Protein AF-A0A3A9K7V7-F1 (afdb_monomer_lite)

Structure (mmCIF, N/CA/C/O backbone):
data_AF-A0A3A9K7V7-F1
#
_entry.id   AF-A0A3A9K7V7-F1
#
loop_
_atom_site.group_PDB
_atom_site.id
_atom_site.type_symbol
_atom_site.label_atom_id
_atom_site.label_alt_id
_atom_site.label_comp_id
_atom_site.label_asym_id
_atom_site.label_entity_id
_atom_site.label_seq_id
_atom_site.pdbx_PDB_ins_code
_atom_site.Cartn_x
_atom_site.Cartn_y
_atom_site.Cartn_z
_atom_site.occupancy
_atom_site.B_iso_or_equiv
_atom_site.auth_seq_id
_atom_site.auth_comp_id
_atom_site.auth_asym_id
_atom_site.auth_atom_id
_atom_site.pdbx_PDB_model_num
ATOM 1 N N . MET A 1 1 ? 15.631 -9.839 -20.267 1.00 43.44 1 MET A N 1
ATOM 2 C CA . MET A 1 1 ? 14.960 -9.356 -19.039 1.00 43.44 1 MET A CA 1
ATOM 3 C C . MET A 1 1 ? 15.092 -7.843 -19.012 1.00 43.44 1 MET A C 1
ATOM 5 O O . MET A 1 1 ? 16.211 -7.358 -19.107 1.00 43.44 1 MET A O 1
ATOM 9 N N . SER A 1 2 ? 13.976 -7.115 -19.001 1.00 49.78 2 SER A N 1
ATOM 10 C CA . SER A 1 2 ? 13.929 -5.675 -19.300 1.00 49.78 2 SER A CA 1
ATOM 11 C C . SER A 1 2 ? 13.830 -4.838 -18.020 1.00 49.78 2 SER A C 1
ATOM 13 O O . SER A 1 2 ? 13.093 -5.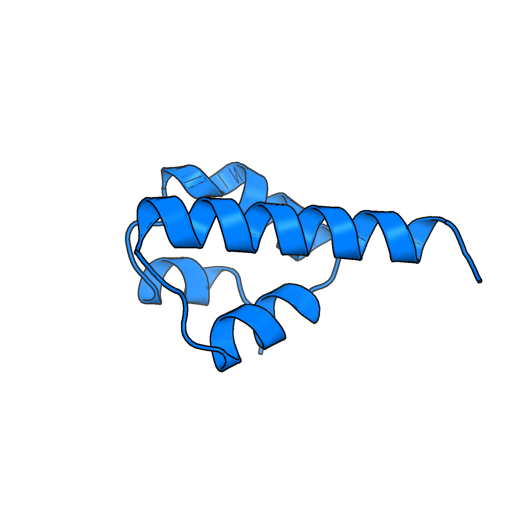197 -17.104 1.00 49.78 2 SER A O 1
ATOM 15 N N . LEU A 1 3 ? 14.547 -3.710 -17.970 1.00 56.91 3 LEU A N 1
ATOM 16 C CA . LEU A 1 3 ? 14.623 -2.758 -16.846 1.00 56.91 3 LEU A CA 1
ATOM 17 C C . LEU A 1 3 ? 13.243 -2.321 -16.301 1.00 56.91 3 LEU A C 1
ATOM 19 O O . LEU A 1 3 ? 13.101 -2.033 -15.116 1.00 56.91 3 LEU A O 1
ATOM 23 N N . SER A 1 4 ? 12.213 -2.337 -17.151 1.00 58.41 4 SER A N 1
ATOM 24 C CA . SER A 1 4 ? 10.824 -2.011 -16.808 1.00 58.41 4 SER A CA 1
ATOM 25 C C . SER A 1 4 ? 10.217 -2.905 -15.720 1.00 58.41 4 SER A C 1
ATOM 27 O O . SER A 1 4 ? 9.405 -2.426 -14.932 1.00 58.41 4 SER A O 1
ATOM 29 N N . VAL A 1 5 ? 10.630 -4.173 -15.628 1.00 59.41 5 VAL A N 1
ATOM 30 C CA . VAL A 1 5 ? 10.088 -5.130 -14.644 1.00 59.41 5 VAL A CA 1
ATOM 31 C C . VAL A 1 5 ? 10.556 -4.798 -13.220 1.00 59.41 5 VAL A C 1
ATOM 33 O O . VAL A 1 5 ? 9.803 -4.954 -12.261 1.00 59.41 5 VAL A O 1
ATOM 36 N N . PHE A 1 6 ? 11.780 -4.282 -13.071 1.00 62.94 6 PHE A N 1
ATOM 37 C CA . PHE A 1 6 ? 12.350 -3.942 -11.763 1.00 62.94 6 PHE A CA 1
ATOM 38 C C . PHE A 1 6 ? 11.691 -2.713 -11.135 1.00 62.94 6 PHE A C 1
ATOM 40 O O . PHE A 1 6 ? 11.491 -2.673 -9.922 1.00 62.94 6 PHE A O 1
ATOM 47 N N . VAL A 1 7 ? 11.315 -1.734 -11.963 1.00 71.19 7 VAL A N 1
ATOM 48 C CA . VAL A 1 7 ? 10.669 -0.502 -11.495 1.00 71.19 7 VAL A CA 1
ATOM 49 C C . VAL A 1 7 ? 9.290 -0.804 -10.904 1.00 71.19 7 VAL A C 1
ATOM 51 O O . VAL A 1 7 ? 8.998 -0.349 -9.802 1.00 71.19 7 VAL A O 1
ATOM 54 N N . GLY A 1 8 ? 8.477 -1.635 -11.569 1.00 82.19 8 GLY A N 1
ATOM 55 C CA . GLY A 1 8 ? 7.146 -2.008 -11.068 1.00 82.19 8 GLY A CA 1
ATOM 56 C C . GLY A 1 8 ? 7.196 -2.698 -9.702 1.00 82.19 8 GLY A C 1
ATOM 57 O O . GLY A 1 8 ? 6.480 -2.310 -8.780 1.00 82.19 8 GLY A O 1
ATOM 58 N N . LYS A 1 9 ? 8.120 -3.652 -9.526 1.00 89.50 9 LYS A N 1
ATOM 59 C CA . LYS A 1 9 ? 8.294 -4.354 -8.247 1.00 89.50 9 LYS A CA 1
ATOM 60 C C . LYS A 1 9 ? 8.708 -3.410 -7.110 1.00 89.50 9 LYS A C 1
ATOM 62 O O . LYS A 1 9 ? 8.155 -3.499 -6.018 1.00 89.50 9 LYS A O 1
ATOM 67 N N . GLY A 1 10 ? 9.644 -2.493 -7.363 1.00 94.06 10 GLY A N 1
ATOM 68 C CA . GLY A 1 10 ? 10.092 -1.529 -6.350 1.00 94.06 10 GLY A CA 1
ATOM 69 C C . GLY A 1 10 ? 8.982 -0.578 -5.888 1.00 94.06 10 GLY A C 1
ATOM 70 O O . GLY A 1 10 ? 8.868 -0.286 -4.694 1.00 94.06 10 GLY A O 1
ATOM 71 N N . ILE A 1 11 ? 8.130 -0.131 -6.818 1.00 95.25 11 ILE A N 1
ATOM 72 C CA . ILE A 1 11 ? 6.967 0.708 -6.497 1.00 95.25 11 ILE A CA 1
ATOM 73 C C . ILE A 1 11 ? 5.967 -0.084 -5.643 1.00 95.25 11 ILE A C 1
ATOM 75 O O . ILE A 1 11 ? 5.570 0.391 -4.579 1.00 95.25 1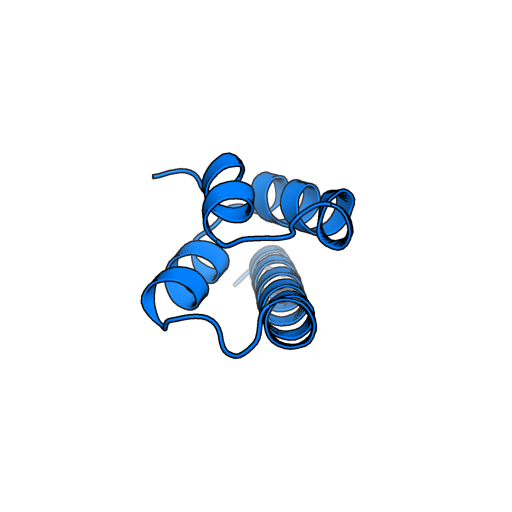1 ILE A O 1
ATOM 79 N N . ALA A 1 12 ? 5.622 -1.310 -6.048 1.00 97.12 12 ALA A N 1
ATOM 80 C CA . ALA A 1 12 ? 4.694 -2.167 -5.309 1.00 97.12 12 ALA A CA 1
ATOM 81 C C . ALA A 1 12 ? 5.165 -2.451 -3.871 1.00 97.12 12 ALA A C 1
ATOM 83 O O . ALA A 1 12 ? 4.399 -2.284 -2.922 1.00 97.12 12 ALA A O 1
ATOM 84 N N . GLU A 1 13 ? 6.438 -2.814 -3.679 1.00 97.25 13 GLU A N 1
ATOM 85 C CA . GLU A 1 13 ? 7.004 -3.038 -2.340 1.00 97.25 13 GLU A CA 1
ATOM 86 C C . GLU A 1 13 ? 6.982 -1.768 -1.476 1.00 97.25 13 GLU A C 1
ATOM 88 O O . GLU A 1 13 ? 6.733 -1.838 -0.269 1.00 97.25 13 GLU A O 1
ATOM 93 N N . THR A 1 14 ? 7.211 -0.601 -2.085 1.00 97.50 14 THR A N 1
ATOM 94 C CA . THR A 1 14 ? 7.138 0.689 -1.388 1.00 97.50 14 THR A CA 1
ATOM 95 C C . THR A 1 14 ? 5.710 0.986 -0.940 1.00 97.50 14 THR A C 1
ATOM 97 O O . THR A 1 14 ? 5.500 1.304 0.231 1.00 97.50 14 THR A O 1
ATOM 100 N N . ILE A 1 15 ? 4.729 0.810 -1.827 1.00 98.19 15 ILE A N 1
ATOM 101 C CA . ILE A 1 15 ? 3.302 0.970 -1.520 1.00 98.19 15 ILE A CA 1
ATOM 102 C C . ILE A 1 15 ? 2.894 0.050 -0.369 1.00 98.19 15 ILE A C 1
ATOM 104 O O . ILE A 1 15 ? 2.330 0.523 0.614 1.00 98.19 15 ILE A O 1
ATOM 108 N N . ILE A 1 16 ? 3.250 -1.239 -0.435 1.00 98.31 16 ILE A N 1
ATOM 109 C CA . ILE A 1 16 ? 2.947 -2.211 0.624 1.00 98.31 16 ILE A CA 1
ATOM 110 C C . ILE A 1 16 ? 3.512 -1.744 1.968 1.00 98.31 16 ILE A C 1
ATOM 112 O O . ILE A 1 16 ? 2.796 -1.753 2.965 1.00 98.31 16 ILE A O 1
ATOM 116 N N . ARG A 1 17 ? 4.774 -1.294 2.014 1.00 98.19 17 ARG A N 1
ATOM 117 C CA . ARG A 1 17 ? 5.382 -0.804 3.263 1.00 98.19 17 ARG A CA 1
ATOM 118 C C . ARG A 1 17 ? 4.666 0.422 3.819 1.00 98.19 17 ARG A C 1
ATOM 120 O O . ARG A 1 17 ? 4.490 0.506 5.031 1.00 98.19 17 ARG A O 1
ATOM 127 N N . GLN A 1 18 ? 4.292 1.377 2.971 1.00 98.06 18 GLN A N 1
ATOM 128 C CA . GLN A 1 18 ? 3.617 2.597 3.421 1.00 98.06 18 GLN A CA 1
ATOM 129 C C . GLN A 1 18 ? 2.194 2.308 3.904 1.00 98.06 18 GLN A C 1
ATOM 131 O O . GLN A 1 18 ? 1.806 2.774 4.973 1.00 98.06 18 GLN A O 1
ATOM 136 N N . LEU A 1 19 ? 1.452 1.463 3.188 1.00 98.06 19 LEU A N 1
ATOM 137 C CA . LEU A 1 19 ? 0.132 1.014 3.621 1.00 98.06 19 LEU A CA 1
ATOM 138 C C . LEU A 1 19 ? 0.209 0.205 4.921 1.00 98.06 19 LEU A C 1
ATOM 140 O O . LEU A 1 19 ? -0.595 0.450 5.811 1.00 98.06 19 LEU A O 1
ATOM 144 N N . CYS A 1 20 ? 1.215 -0.664 5.094 1.00 97.62 20 CYS A N 1
ATOM 145 C CA . CYS A 1 20 ? 1.435 -1.366 6.363 1.00 97.62 20 CYS A CA 1
ATOM 146 C C . CYS A 1 20 ? 1.674 -0.402 7.536 1.00 97.62 20 CYS A C 1
ATOM 148 O O . CYS A 1 20 ? 1.194 -0.630 8.643 1.00 97.62 20 CYS A O 1
ATOM 150 N N . LYS A 1 21 ? 2.412 0.693 7.311 1.00 97.00 21 LYS A N 1
ATOM 151 C CA . LYS A 1 21 ? 2.619 1.726 8.340 1.00 97.00 21 LYS A CA 1
ATOM 152 C C . LYS A 1 21 ? 1.334 2.478 8.681 1.00 97.00 21 LYS A C 1
ATOM 154 O O . LYS A 1 21 ? 1.178 2.895 9.822 1.00 97.00 21 LYS A O 1
ATOM 159 N N . LYS A 1 22 ? 0.456 2.681 7.697 1.00 95.94 22 LYS A N 1
ATOM 160 C CA . LYS A 1 22 ? -0.757 3.492 7.839 1.00 95.94 22 LYS A CA 1
ATOM 161 C C . LYS A 1 22 ? -1.938 2.702 8.404 1.00 95.94 22 LYS A C 1
ATOM 163 O O . LYS A 1 22 ? -2.617 3.184 9.300 1.00 95.94 22 LYS A O 1
ATOM 168 N N . LEU A 1 23 ? -2.172 1.500 7.882 1.00 96.56 23 LEU A N 1
ATOM 169 C CA . LEU A 1 23 ? -3.342 0.666 8.179 1.00 96.56 23 LEU A CA 1
ATOM 170 C C . LEU A 1 23 ? -3.030 -0.488 9.144 1.00 96.56 23 LEU A C 1
ATOM 172 O O . LEU A 1 23 ? -3.939 -1.198 9.567 1.00 96.56 23 LEU A O 1
ATOM 176 N N . GLY A 1 24 ? -1.754 -0.695 9.480 1.00 95.81 24 GLY A N 1
ATOM 177 C CA . GLY A 1 24 ? -1.277 -1.928 10.101 1.00 95.81 24 GLY A CA 1
ATOM 178 C C . GLY A 1 24 ? -0.974 -3.011 9.064 1.00 95.81 24 GLY A C 1
ATOM 179 O O . GLY A 1 24 ? -1.085 -2.799 7.858 1.00 95.81 24 GLY A O 1
ATOM 180 N N . GLU A 1 25 ? -0.550 -4.185 9.530 1.00 95.94 25 GLU A N 1
ATOM 181 C CA . GLU A 1 25 ? -0.111 -5.283 8.663 1.00 95.94 25 GLU A CA 1
ATOM 182 C C . GLU A 1 25 ? -1.189 -5.668 7.632 1.00 95.94 25 GLU A C 1
ATOM 184 O O . GLU A 1 25 ? -2.273 -6.133 7.988 1.00 95.94 25 GLU A O 1
ATOM 189 N N . LEU A 1 26 ? -0.885 -5.506 6.339 1.00 96.94 26 LEU A N 1
ATOM 190 C CA . LEU A 1 26 ? -1.804 -5.900 5.272 1.00 96.94 26 LEU A CA 1
ATOM 191 C C . LEU A 1 26 ? -1.932 -7.434 5.186 1.00 96.94 26 LEU A C 1
ATOM 193 O O . LEU A 1 26 ? -0.906 -8.128 5.217 1.00 96.94 26 LEU A O 1
ATOM 197 N N . PRO A 1 27 ? -3.144 -7.981 4.961 1.00 97.00 27 PRO A N 1
ATOM 198 C CA . PRO A 1 27 ? -3.316 -9.401 4.666 1.00 97.00 27 PRO A CA 1
ATOM 199 C C . PRO A 1 27 ? -2.515 -9.822 3.427 1.00 97.00 27 PRO A C 1
ATOM 201 O O . PRO A 1 27 ? -2.401 -9.057 2.466 1.00 97.00 27 PRO A O 1
ATOM 204 N N . CYS A 1 28 ? -2.005 -11.059 3.406 1.00 95.50 28 CYS A N 1
ATOM 205 C CA . CYS A 1 28 ? -1.172 -11.559 2.302 1.00 95.50 28 CYS A CA 1
ATOM 206 C C . CYS A 1 28 ? -1.832 -11.384 0.926 1.00 95.50 28 CYS A C 1
ATOM 208 O O . CYS A 1 28 ? -1.179 -10.904 0.004 1.00 95.50 28 CYS A O 1
ATOM 210 N N . GLY A 1 29 ? -3.139 -11.649 0.817 1.00 96.06 29 GLY A N 1
ATOM 211 C CA . GLY A 1 29 ? -3.870 -11.484 -0.443 1.00 96.06 29 GLY A CA 1
ATOM 212 C C . GLY A 1 29 ? -3.857 -10.049 -0.988 1.00 96.06 29 GLY A C 1
ATOM 213 O O . GLY A 1 29 ? -3.820 -9.854 -2.198 1.00 96.06 29 GLY A O 1
ATOM 214 N N . TYR A 1 30 ? -3.809 -9.027 -0.127 1.00 97.06 30 TYR A N 1
ATOM 215 C CA . TYR A 1 30 ? -3.663 -7.638 -0.581 1.00 97.06 30 TYR A CA 1
ATOM 216 C C . TYR A 1 30 ? -2.254 -7.351 -1.090 1.00 97.06 30 TYR A C 1
ATOM 218 O O . TYR A 1 30 ? -2.094 -6.695 -2.116 1.00 97.06 30 TYR A O 1
ATOM 226 N N . LYS A 1 31 ? -1.227 -7.871 -0.411 1.00 96.81 31 LYS A N 1
ATOM 227 C CA . LYS A 1 31 ? 0.169 -7.721 -0.847 1.00 96.81 31 LYS A CA 1
ATOM 228 C C . LYS A 1 31 ? 0.382 -8.349 -2.225 1.00 96.81 31 LYS A C 1
ATOM 230 O O . LYS A 1 31 ? 0.999 -7.731 -3.087 1.00 96.81 31 LYS A O 1
ATOM 235 N N . GLU A 1 32 ? -0.172 -9.538 -2.447 1.00 95.94 32 GLU A N 1
ATOM 236 C CA . GLU A 1 32 ? -0.119 -10.234 -3.737 1.00 95.94 32 GLU A CA 1
ATOM 237 C C . GLU A 1 32 ? -0.874 -9.473 -4.831 1.00 95.94 32 GLU A C 1
ATOM 239 O O . GLU A 1 32 ? -0.328 -9.266 -5.9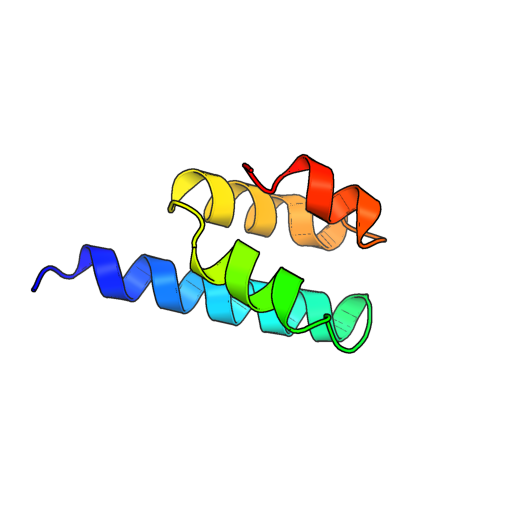15 1.00 95.94 32 GLU A O 1
ATOM 244 N N . ARG A 1 33 ? -2.082 -8.972 -4.535 1.00 96.31 33 ARG A N 1
ATOM 245 C CA . ARG A 1 33 ? -2.854 -8.144 -5.476 1.00 96.31 33 ARG A CA 1
ATOM 246 C C . ARG A 1 33 ? -2.104 -6.880 -5.883 1.00 96.31 33 ARG A C 1
ATOM 248 O O . ARG A 1 33 ? -2.113 -6.559 -7.066 1.00 96.31 33 ARG A O 1
ATOM 255 N N . ILE A 1 34 ? -1.437 -6.200 -4.943 1.00 96.75 34 ILE A N 1
ATOM 256 C CA . ILE A 1 34 ? -0.604 -5.020 -5.231 1.00 96.75 34 ILE A CA 1
ATOM 257 C C . ILE A 1 34 ? 0.592 -5.413 -6.108 1.00 96.75 34 ILE A C 1
ATOM 259 O O . ILE A 1 34 ? 0.838 -4.765 -7.118 1.00 96.75 34 ILE A O 1
ATOM 263 N N . LEU A 1 35 ? 1.311 -6.490 -5.775 1.00 95.19 35 LEU A N 1
ATOM 264 C CA . LEU A 1 35 ? 2.453 -6.968 -6.571 1.00 95.19 35 LEU A CA 1
ATOM 265 C C . LEU A 1 35 ? 2.075 -7.352 -8.009 1.00 95.19 35 LEU A C 1
ATOM 267 O O . LEU A 1 35 ? 2.923 -7.269 -8.896 1.00 95.19 35 LEU A O 1
ATOM 271 N N . GLY A 1 36 ? 0.829 -7.774 -8.230 1.00 93.88 36 GLY A N 1
ATOM 272 C CA . GLY A 1 36 ? 0.297 -8.126 -9.545 1.00 93.88 36 GLY A CA 1
ATOM 273 C C . GLY A 1 36 ? -0.206 -6.948 -10.382 1.00 93.88 36 GLY A C 1
ATOM 274 O O . GLY A 1 36 ? -0.538 -7.153 -11.548 1.00 93.88 36 GLY A O 1
ATOM 275 N N . GLN A 1 37 ? -0.282 -5.732 -9.829 1.00 94.81 37 GLN A N 1
ATOM 276 C CA . GLN A 1 37 ? -0.793 -4.581 -10.572 1.00 94.81 37 GLN A CA 1
ATOM 277 C C . GLN A 1 37 ? 0.192 -4.079 -11.631 1.00 94.81 37 GLN A C 1
ATOM 279 O O . GLN A 1 37 ? 1.416 -4.136 -11.486 1.00 94.81 37 GLN A O 1
ATOM 284 N N . ASP A 1 38 ? -0.370 -3.513 -12.696 1.00 93.56 38 ASP A N 1
ATOM 285 C CA . ASP A 1 38 ? 0.393 -2.797 -13.705 1.00 93.56 38 ASP A CA 1
ATOM 286 C C . ASP A 1 38 ? 0.914 -1.449 -13.168 1.00 93.56 38 ASP A C 1
ATOM 288 O O . ASP A 1 38 ? 0.397 -0.892 -12.196 1.00 93.56 38 ASP A O 1
ATOM 292 N N . ARG A 1 39 ? 1.944 -0.902 -13.824 1.00 92.31 39 ARG A N 1
ATOM 293 C CA . ARG A 1 39 ? 2.613 0.331 -13.387 1.00 92.31 39 ARG A CA 1
ATOM 294 C C . ARG A 1 39 ? 1.651 1.509 -13.209 1.00 92.31 39 ARG A C 1
ATOM 296 O O . ARG A 1 39 ? 1.813 2.244 -12.242 1.00 92.31 39 ARG A O 1
ATOM 303 N N . GLN A 1 40 ? 0.676 1.679 -14.102 1.00 93.50 40 GLN A N 1
ATOM 304 C CA . GLN A 1 40 ? -0.261 2.801 -14.035 1.00 93.50 40 GLN A CA 1
ATOM 305 C C . GLN A 1 40 ? -1.108 2.719 -12.763 1.00 93.50 40 GLN A C 1
ATOM 307 O O . GLN A 1 40 ? -1.317 3.718 -12.082 1.00 93.50 40 GLN A O 1
ATOM 312 N N . THR A 1 41 ? -1.561 1.515 -12.418 1.00 96.31 41 THR A N 1
ATOM 313 C CA . THR A 1 41 ? -2.341 1.294 -11.198 1.00 96.31 41 THR A CA 1
ATOM 314 C C . THR A 1 41 ? -1.494 1.507 -9.943 1.00 96.31 41 THR A C 1
ATOM 316 O O . THR A 1 41 ? -1.957 2.118 -8.984 1.00 96.31 41 THR A O 1
ATOM 319 N N . LEU A 1 42 ? -0.233 1.065 -9.953 1.00 96.56 42 LEU A N 1
ATOM 320 C CA . LEU A 1 42 ? 0.697 1.316 -8.849 1.00 96.56 42 LEU A CA 1
ATOM 321 C C . LEU A 1 42 ? 0.969 2.813 -8.648 1.00 96.56 42 LEU A C 1
ATOM 323 O O . LEU A 1 42 ? 0.942 3.287 -7.517 1.00 96.56 42 LEU A O 1
ATOM 327 N N . GLU A 1 43 ?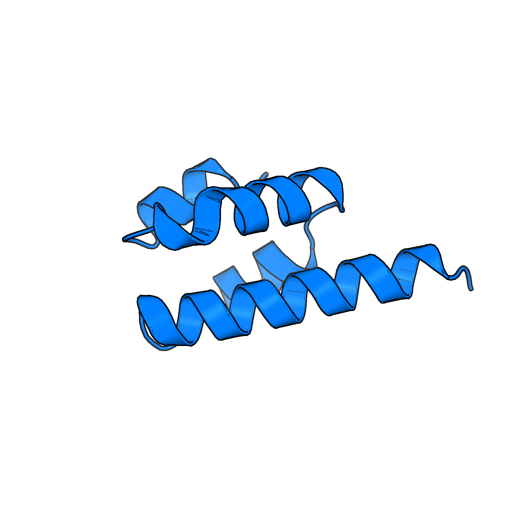 1.203 3.562 -9.726 1.00 95.62 43 GLU A N 1
ATOM 328 C CA . GLU A 1 43 ? 1.394 5.016 -9.661 1.00 95.62 43 GLU A CA 1
ATOM 329 C C . GLU A 1 43 ? 0.141 5.714 -9.109 1.00 95.62 43 GLU A C 1
ATOM 331 O O . GLU A 1 43 ? 0.264 6.534 -8.202 1.00 95.62 43 GLU A O 1
ATOM 336 N N . LEU A 1 44 ? -1.059 5.297 -9.527 1.00 96.56 44 LEU A N 1
ATOM 337 C CA . LEU A 1 44 ? -2.315 5.835 -8.996 1.00 96.56 44 LEU A CA 1
ATOM 338 C C . LEU A 1 44 ? -2.480 5.573 -7.488 1.00 96.56 44 LEU A C 1
ATOM 340 O O . LEU A 1 44 ? -2.889 6.465 -6.744 1.00 96.56 44 LEU A O 1
ATOM 344 N N . ILE A 1 45 ? -2.135 4.371 -7.015 1.00 97.44 45 ILE A N 1
ATOM 345 C CA . ILE A 1 45 ? -2.149 4.061 -5.576 1.00 97.44 45 ILE A CA 1
ATOM 346 C C . ILE A 1 45 ? -1.133 4.933 -4.831 1.00 97.44 45 ILE A C 1
ATOM 348 O O . ILE A 1 45 ? -1.439 5.433 -3.752 1.00 97.44 45 ILE A O 1
ATOM 352 N N . ALA A 1 46 ? 0.070 5.117 -5.384 1.00 96.94 46 ALA A N 1
ATOM 353 C CA . ALA A 1 46 ? 1.114 5.924 -4.760 1.00 96.94 46 ALA A CA 1
ATOM 354 C C . ALA A 1 46 ? 0.716 7.404 -4.642 1.00 96.94 46 ALA A C 1
ATOM 356 O O . ALA A 1 46 ? 0.969 8.013 -3.604 1.00 96.94 46 ALA A O 1
ATOM 357 N N . GLU A 1 47 ? 0.067 7.959 -5.668 1.00 97.06 47 GLU A N 1
ATOM 358 C CA . GLU A 1 47 ? -0.457 9.329 -5.663 1.00 97.06 47 GLU A CA 1
ATOM 359 C C . GLU A 1 47 ? -1.534 9.536 -4.594 1.00 97.06 47 GLU A C 1
ATOM 361 O O . GLU A 1 47 ? -1.560 10.592 -3.970 1.00 97.06 47 GLU A O 1
ATOM 366 N N . ASN A 1 48 ? -2.369 8.520 -4.344 1.00 97.50 48 ASN A N 1
ATOM 367 C CA . ASN A 1 48 ? -3.517 8.610 -3.434 1.00 97.50 48 ASN A CA 1
ATOM 368 C C . ASN A 1 48 ? -3.271 7.944 -2.061 1.00 97.50 48 ASN A C 1
ATOM 370 O O . ASN A 1 48 ? -4.196 7.658 -1.296 1.00 97.50 48 ASN A O 1
ATOM 374 N N . ILE A 1 49 ? -2.018 7.605 -1.737 1.00 96.25 49 ILE A N 1
ATOM 375 C CA . ILE A 1 49 ? -1.709 6.731 -0.592 1.00 96.25 49 ILE A CA 1
ATOM 376 C C . ILE A 1 49 ? -2.074 7.367 0.758 1.00 96.25 49 ILE A C 1
ATOM 378 O O . ILE A 1 49 ? -2.397 6.677 1.734 1.00 96.25 49 ILE A O 1
ATOM 382 N N . PHE A 1 50 ? -2.057 8.698 0.825 1.00 94.38 50 PHE A N 1
ATOM 383 C CA . PHE A 1 50 ? -2.417 9.451 2.021 1.00 94.38 50 PHE A CA 1
ATOM 384 C C . PHE A 1 50 ? -3.933 9.620 2.182 1.00 94.38 50 PHE A C 1
ATOM 386 O O . PHE A 1 50 ? -4.370 9.794 3.317 1.00 94.38 50 PHE A O 1
ATOM 393 N N . GLU A 1 51 ? -4.737 9.400 1.140 1.00 96.50 51 GLU A N 1
ATOM 394 C CA . GLU A 1 51 ? -6.202 9.317 1.224 1.00 96.50 51 GLU A CA 1
ATOM 395 C C . GLU A 1 51 ? -6.738 7.898 1.502 1.00 96.50 51 GLU A C 1
ATOM 397 O O . GLU A 1 51 ? -7.888 7.750 1.897 1.00 96.50 51 GLU A O 1
ATOM 402 N N . ILE A 1 52 ? -5.935 6.836 1.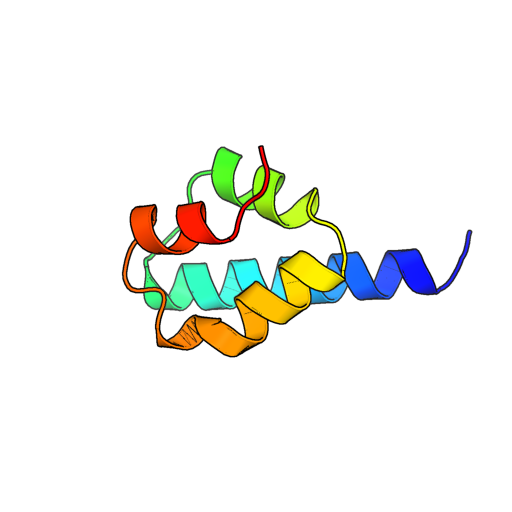344 1.00 97.44 52 ILE A N 1
ATOM 403 C CA . ILE A 1 52 ? -6.376 5.449 1.618 1.00 97.44 52 ILE A CA 1
ATOM 404 C C . ILE A 1 52 ? -6.427 5.185 3.131 1.00 97.44 52 ILE A C 1
ATOM 406 O O . ILE A 1 52 ? -5.392 4.916 3.744 1.00 97.44 52 ILE A O 1
ATOM 410 N N . GLU A 1 53 ? -7.595 5.285 3.762 1.00 96.69 53 GLU A N 1
ATOM 411 C CA . GLU A 1 53 ? -7.761 5.120 5.220 1.00 96.69 53 GLU A CA 1
ATOM 412 C C . GLU A 1 53 ? -8.250 3.723 5.630 1.00 96.69 53 GLU A C 1
ATOM 414 O O . GLU A 1 53 ? -8.239 3.374 6.811 1.00 96.69 53 GLU A O 1
ATOM 419 N N . SER A 1 54 ? -8.624 2.887 4.661 1.00 97.44 54 SER A N 1
ATOM 420 C CA . SER A 1 54 ? -9.094 1.522 4.890 1.00 97.44 54 SER A CA 1
ATOM 421 C C . SER A 1 54 ? -8.741 0.573 3.739 1.00 97.44 54 SER A C 1
ATOM 423 O O . SER A 1 54 ? -8.375 0.994 2.640 1.00 97.44 54 SER A O 1
ATOM 425 N N . LEU A 1 55 ? -8.890 -0.739 3.967 1.00 96.38 55 LEU A N 1
ATOM 426 C CA . LEU A 1 55 ? -8.775 -1.740 2.896 1.00 96.38 55 LEU A CA 1
ATOM 427 C C . LEU A 1 55 ? -9.843 -1.544 1.808 1.00 96.38 55 LEU A C 1
ATOM 429 O O . LEU A 1 55 ? -9.555 -1.738 0.631 1.00 96.38 55 LEU A O 1
ATOM 433 N N . SER A 1 56 ? -11.037 -1.086 2.191 1.00 95.81 56 SER A N 1
ATOM 434 C CA . SER A 1 56 ? -12.112 -0.759 1.253 1.00 95.81 56 SER A CA 1
ATOM 435 C C . SER A 1 56 ? -11.743 0.405 0.330 1.00 95.81 56 S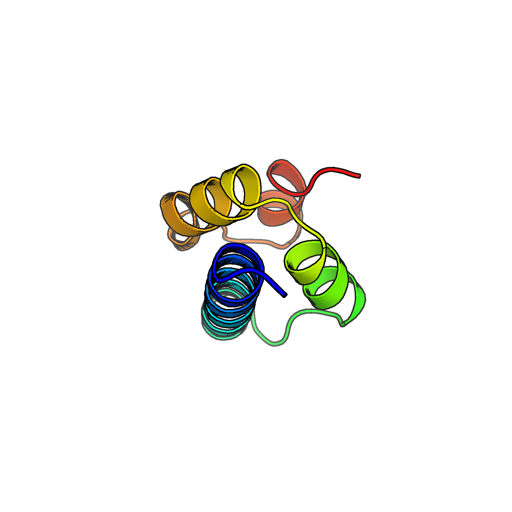ER A C 1
ATOM 437 O O . SER A 1 56 ? -12.133 0.402 -0.834 1.00 95.81 56 SER A O 1
ATOM 439 N N . ASP A 1 57 ? -10.974 1.386 0.814 1.00 97.25 57 ASP A N 1
ATOM 440 C CA . ASP A 1 57 ? -10.470 2.474 -0.034 1.00 97.25 57 ASP A CA 1
ATOM 441 C C . ASP A 1 57 ? -9.419 1.963 -1.014 1.00 97.25 57 ASP A C 1
ATOM 443 O O . ASP A 1 57 ? -9.456 2.310 -2.192 1.00 97.25 57 ASP A O 1
ATOM 447 N N . LEU A 1 58 ? -8.522 1.087 -0.550 1.00 96.81 58 LEU A N 1
ATOM 448 C CA . LEU A 1 58 ? -7.510 0.444 -1.387 1.00 96.81 58 LEU A CA 1
ATOM 449 C C . LEU A 1 58 ? -8.143 -0.398 -2.508 1.00 96.81 58 LEU A C 1
ATOM 451 O O . LEU A 1 58 ? -7.667 -0.369 -3.644 1.00 96.81 58 LEU A O 1
ATOM 455 N N . ASP A 1 59 ? -9.238 -1.105 -2.220 1.00 96.38 59 ASP A N 1
ATOM 456 C CA . ASP A 1 59 ? -9.972 -1.905 -3.207 1.00 96.38 59 ASP A CA 1
ATOM 457 C C . ASP A 1 59 ? -10.472 -1.085 -4.403 1.00 96.38 59 ASP A C 1
ATOM 459 O O . ASP A 1 59 ? -10.607 -1.629 -5.496 1.00 96.38 59 ASP A O 1
ATOM 463 N N . ARG A 1 60 ? -10.686 0.228 -4.244 1.00 95.81 60 ARG A N 1
ATOM 464 C CA . ARG A 1 60 ? -11.127 1.116 -5.336 1.00 95.81 60 ARG A CA 1
ATOM 465 C C . ARG A 1 60 ? -10.072 1.288 -6.430 1.00 95.81 60 ARG A C 1
ATOM 467 O O . ARG A 1 60 ? -10.414 1.698 -7.536 1.00 95.81 60 ARG A O 1
ATOM 474 N N . PHE A 1 61 ? -8.811 0.994 -6.121 1.00 95.69 61 PHE A N 1
ATOM 475 C CA . PHE A 1 61 ? -7.684 1.118 -7.044 1.00 95.69 61 PHE A CA 1
ATOM 476 C C . PHE A 1 61 ? -7.267 -0.224 -7.643 1.00 95.69 61 PHE A C 1
ATOM 478 O O . PHE A 1 61 ? -6.760 -0.273 -8.761 1.00 95.69 61 PHE A O 1
ATOM 485 N N . LEU A 1 62 ? -7.451 -1.313 -6.897 1.00 93.94 62 LEU A N 1
ATOM 486 C CA . LEU A 1 62 ? -7.017 -2.638 -7.314 1.00 93.94 62 LEU A CA 1
ATOM 487 C C . LEU A 1 62 ? -7.950 -3.184 -8.397 1.00 93.94 62 LEU A C 1
ATOM 489 O O . LEU A 1 62 ? -9.129 -3.435 -8.149 1.00 93.94 62 LEU A O 1
ATOM 493 N N . LYS A 1 63 ? -7.405 -3.432 -9.589 1.00 83.06 63 LYS A N 1
ATOM 494 C CA . LYS A 1 63 ? -8.126 -4.164 -10.636 1.00 83.06 63 LYS A CA 1
ATOM 495 C C . LYS A 1 63 ? -8.247 -5.639 -10.225 1.00 83.06 63 LYS A C 1
ATOM 497 O O . LYS A 1 63 ? -7.326 -6.168 -9.593 1.00 83.06 63 LYS A O 1
ATOM 502 N N . GLN A 1 64 ? -9.401 -6.249 -10.528 1.00 64.94 64 GLN A N 1
ATOM 503 C CA . GLN A 1 64 ? -9.667 -7.678 -10.297 1.00 64.94 64 GLN A CA 1
ATOM 504 C C . GLN A 1 64 ? -8.736 -8.565 -11.119 1.00 64.94 64 GLN A C 1
ATOM 506 O O . GLN A 1 64 ? -8.486 -8.212 -12.294 1.00 64.94 64 GLN A O 1
#

Secondary structure (DSSP, 8-state):
--THHHHHHHHHHHHHHHHHHHHSSPPHHHHHHHHTS-HHHHHHHHHTTTT--SHHHHHTT---

Radius of gyration: 11.13 Å; chains: 1; bounding box: 27×21×29 Å

Foldseek 3Di:
DDPQLVVQQVLLVVLQVLLCVQANHDDPVLSVLSSPDDPVLSVVCVVCVVVCNDVVSVVVSGDD

Sequence (64 aa):
MSLSVFVGKGIAETIIRQLCKKLGELPCGYKERILGQDRQTLELIAENIFEIESLSDLDRFLKQ

pLDDT: mean 91.02, std 12.97, range [43.44, 98.31]